Protein AF-A0A920ASP5-F1 (afdb_monomer)

Solvent-accessible surface area (backbone atoms only — not comparable to full-atom values): 7642 Å² total; per-residue (Å²): 132,82,64,63,62,75,78,42,75,87,59,92,78,83,78,90,83,74,89,83,76,85,90,72,90,64,54,64,68,87,81,25,40,80,54,35,39,39,34,72,54,57,32,41,78,92,44,46,60,64,58,54,54,60,70,48,53,93,52,86,50,33,39,40,37,41,38,55,52,85,43,52,66,60,51,51,52,53,24,62,79,59,75,45,56,71,46,77,41,63,89,71,51,70,72,59,50,53,56,55,55,36,46,41,69,47,71,57,75,71,73,72,96,81,69,78,86,77,82,122

Foldseek 3Di:
DPPVCVVCVPDPDDDDDDDDDDDDDAPDLVQADPQEEEEEDAPDVLQVVVVVLVVCQPHSHAYEYEYYYDCVVVNVVSCVVRVHRYHYHYPDDPVRVVVVVRRHNYYDGDDDPPPPPPDD

Secondary structure (DSSP, 8-state):
---HHHH-TT-S-----PPP--------GGGSEEEEEEEES-SSGGG-HHHHHHHHTTSS-EEEEE---TTHHHHHHHHHHTT--EEEE-S--HHHHHHHHHTEEEEE--S-SSSGGG--

Nearest PDB structures (foldseek):
  2iuy-assembly2_B  TM=7.377E-01  e=9.239E-03  Streptomyces viridochromogenes
  2iv3-assembly2_D  TM=7.355E-01  e=2.648E-02  Streptomyces viridochromogenes
  2iv3-assembly1_A  TM=7.293E-01  e=3.227E-02  Streptomyces viridochromogenes
  5zes-assembly1_A  TM=7.320E-01  e=3.681E-02  Synechococcus elongatus PCC 7942 = FACHB-805
  8eih-assembly1_A  TM=4.002E-01  e=6.231E-02  Homo sapiens

Structure (mmCIF, N/CA/C/O backbone):
data_AF-A0A920ASP5-F1
#
_entry.id   AF-A0A920ASP5-F1
#
loop_
_atom_site.group_PDB
_atom_site.id
_atom_site.type_symbol
_atom_site.label_atom_id
_atom_site.label_alt_id
_atom_site.label_comp_id
_atom_site.label_asym_id
_atom_site.label_entity_id
_atom_site.label_seq_id
_atom_site.pdbx_PDB_ins_code
_atom_site.Cartn_x
_atom_site.Cartn_y
_atom_site.Cartn_z
_atom_site.occupancy
_atom_site.B_iso_or_equiv
_atom_site.auth_seq_id
_atom_site.auth_comp_id
_atom_site.auth_asym_id
_atom_site.auth_atom_id
_atom_site.pdbx_PDB_model_num
ATOM 1 N N . MET A 1 1 ? 5.001 10.094 -24.286 1.00 42.69 1 MET A N 1
ATOM 2 C CA . MET A 1 1 ? 6.162 9.268 -24.695 1.00 42.69 1 MET A CA 1
ATOM 3 C C . MET A 1 1 ? 7.294 10.164 -25.178 1.00 42.69 1 MET A C 1
ATOM 5 O O . MET A 1 1 ? 7.159 10.808 -26.209 1.00 42.69 1 MET A O 1
ATOM 9 N N . THR A 1 2 ? 8.391 10.252 -24.425 1.00 50.44 2 THR A N 1
ATOM 10 C CA . THR A 1 2 ? 9.597 10.998 -24.821 1.00 50.44 2 THR A CA 1
ATOM 11 C C . THR A 1 2 ? 10.230 10.322 -26.035 1.00 50.44 2 THR A C 1
ATOM 13 O O . THR A 1 2 ? 10.436 9.112 -26.025 1.00 50.44 2 THR A O 1
ATOM 16 N N . ASN A 1 3 ? 10.520 11.075 -27.096 1.00 66.94 3 ASN A N 1
ATOM 17 C CA . ASN A 1 3 ? 11.048 10.521 -28.341 1.00 66.94 3 ASN A CA 1
ATOM 18 C C . ASN A 1 3 ? 12.510 10.069 -28.134 1.00 66.94 3 ASN A C 1
ATOM 20 O O . ASN A 1 3 ? 13.438 10.862 -28.278 1.00 66.94 3 ASN A O 1
ATOM 24 N N . ILE A 1 4 ? 12.713 8.807 -27.734 1.00 69.69 4 ILE A N 1
ATOM 25 C CA . ILE A 1 4 ? 14.017 8.213 -27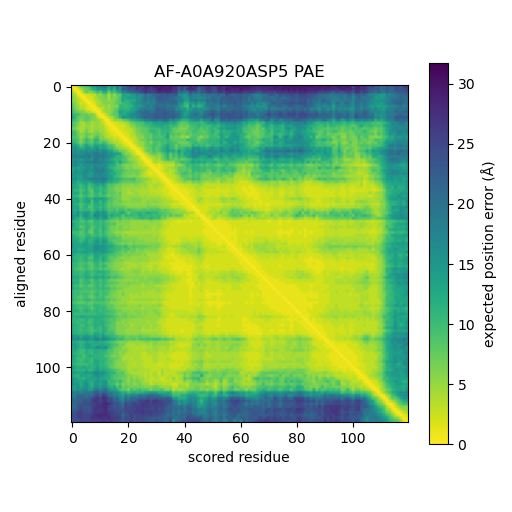.365 1.00 69.69 4 ILE A CA 1
ATOM 26 C C . ILE A 1 4 ? 15.061 8.419 -28.475 1.00 69.69 4 ILE A C 1
ATOM 28 O O . ILE A 1 4 ? 16.224 8.697 -28.188 1.00 69.69 4 ILE A O 1
ATOM 32 N N . LYS A 1 5 ? 14.632 8.406 -29.745 1.00 66.62 5 LYS A N 1
ATOM 33 C CA . LYS A 1 5 ? 15.485 8.685 -30.911 1.00 66.62 5 LYS A CA 1
ATOM 34 C C . LYS A 1 5 ? 16.120 10.084 -30.880 1.00 66.62 5 LYS A C 1
ATOM 36 O O . LYS A 1 5 ? 17.256 10.238 -31.306 1.00 66.62 5 LYS A O 1
ATOM 41 N N . LYS A 1 6 ? 15.429 11.090 -30.325 1.00 70.94 6 LYS A N 1
ATOM 42 C CA . LYS A 1 6 ? 15.947 12.465 -30.177 1.00 70.94 6 LYS A CA 1
ATOM 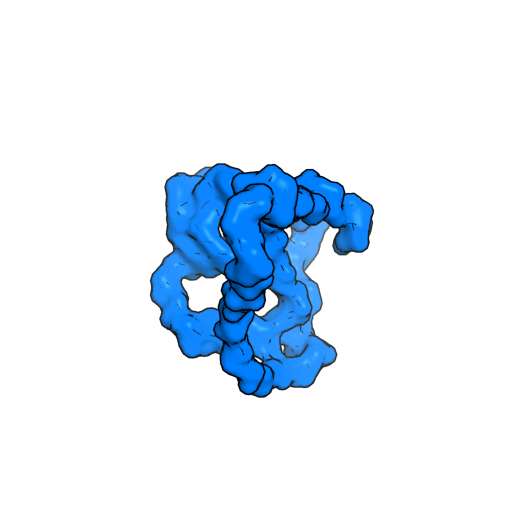43 C C . LYS A 1 6 ? 17.056 12.554 -29.123 1.00 70.94 6 LYS A C 1
ATOM 45 O O . LYS A 1 6 ? 17.943 13.388 -29.247 1.00 70.94 6 LYS A O 1
ATOM 50 N N . LYS A 1 7 ? 17.009 11.700 -28.092 1.00 75.12 7 LYS A N 1
ATOM 51 C CA . LYS A 1 7 ? 17.996 11.673 -26.998 1.00 75.12 7 LYS A CA 1
ATOM 52 C C . LYS A 1 7 ? 19.255 10.874 -27.357 1.00 75.12 7 LYS A C 1
ATOM 54 O O . LYS A 1 7 ? 20.316 11.141 -26.808 1.00 75.12 7 LYS A O 1
ATOM 59 N N . PHE A 1 8 ? 19.149 9.948 -28.311 1.00 79.19 8 PHE A N 1
ATOM 60 C CA . PHE A 1 8 ? 20.254 9.107 -28.780 1.00 79.19 8 PHE A CA 1
ATOM 61 C C . PHE A 1 8 ? 20.434 9.196 -30.308 1.00 79.19 8 PHE A C 1
ATOM 63 O O . PHE A 1 8 ? 20.288 8.194 -31.010 1.00 79.19 8 PHE A O 1
ATOM 70 N N . PRO A 1 9 ? 20.763 10.384 -30.851 1.00 72.19 9 PRO A N 1
ATOM 71 C CA . PRO A 1 9 ? 20.767 10.634 -32.297 1.00 72.19 9 PRO A CA 1
ATOM 72 C C . PRO A 1 9 ? 21.859 9.871 -33.067 1.00 72.19 9 PRO A C 1
ATOM 74 O O . PRO A 1 9 ? 21.758 9.713 -34.279 1.00 72.19 9 PRO A O 1
ATOM 77 N N . ARG A 1 10 ? 22.907 9.390 -32.382 1.00 78.88 10 ARG A N 1
ATOM 78 C CA . ARG A 1 10 ? 24.031 8.649 -32.989 1.00 78.88 10 ARG A CA 1
ATOM 79 C C . ARG A 1 10 ? 23.851 7.127 -32.965 1.00 78.88 10 ARG A C 1
ATOM 81 O O . ARG A 1 10 ? 24.663 6.408 -33.543 1.00 78.88 10 ARG A O 1
ATOM 88 N N . THR A 1 11 ? 22.800 6.623 -32.322 1.00 78.75 11 THR A N 1
ATOM 89 C CA . THR A 1 11 ? 22.595 5.184 -32.137 1.00 78.75 11 THR A CA 1
ATOM 90 C C . THR A 1 11 ? 21.677 4.646 -33.231 1.00 78.75 11 THR A C 1
ATOM 92 O O . THR A 1 11 ? 20.473 4.885 -33.220 1.00 78.75 11 THR A O 1
ATOM 95 N N . LYS A 1 12 ? 22.239 3.900 -34.191 1.00 73.31 12 LYS A N 1
ATOM 96 C CA . LYS A 1 12 ? 21.499 3.395 -35.366 1.00 73.31 12 LYS A CA 1
ATOM 97 C C . LYS A 1 12 ? 20.517 2.255 -35.052 1.00 73.31 12 LYS A C 1
ATOM 99 O O . LYS A 1 12 ? 19.614 2.005 -35.844 1.00 73.31 12 LYS A O 1
ATOM 104 N N . LYS A 1 13 ? 20.669 1.567 -33.914 1.00 79.56 13 LYS A N 1
ATOM 105 C CA . LYS A 1 13 ? 19.838 0.414 -33.530 1.00 79.56 13 LYS A CA 1
ATOM 106 C C . LYS A 1 13 ? 19.492 0.483 -32.043 1.00 79.56 13 LYS A C 1
ATOM 108 O O . LYS A 1 13 ? 20.300 0.121 -31.197 1.00 79.56 13 LYS A O 1
ATOM 113 N N . ILE A 1 14 ? 18.299 0.985 -31.733 1.00 81.25 14 ILE A N 1
ATOM 114 C CA . ILE A 1 14 ? 17.738 0.989 -30.376 1.00 81.25 14 ILE A CA 1
ATOM 115 C C . ILE A 1 14 ? 16.688 -0.116 -30.323 1.00 81.25 14 ILE A C 1
ATOM 117 O O . ILE A 1 14 ? 15.749 -0.103 -31.118 1.00 81.25 14 ILE A O 1
ATOM 121 N N . ILE A 1 15 ? 16.852 -1.058 -29.397 1.00 82.38 15 ILE A N 1
ATOM 122 C CA . ILE A 1 15 ? 15.890 -2.133 -29.143 1.00 82.38 15 ILE A CA 1
ATOM 123 C C . ILE A 1 15 ? 15.337 -1.922 -27.737 1.00 82.38 15 ILE A C 1
ATOM 125 O O . ILE A 1 15 ? 16.097 -1.696 -26.797 1.00 82.38 15 ILE A O 1
ATOM 129 N N . ILE A 1 16 ? 14.014 -1.967 -27.598 1.00 79.62 16 ILE A N 1
ATOM 130 C CA . ILE A 1 16 ? 13.353 -1.911 -26.295 1.00 79.62 16 ILE A CA 1
ATOM 131 C C . ILE A 1 16 ? 13.243 -3.347 -25.790 1.00 79.62 16 ILE A C 1
ATOM 133 O O . ILE A 1 16 ? 12.491 -4.138 -26.352 1.00 79.62 16 ILE A O 1
ATOM 137 N N . HIS A 1 17 ? 13.990 -3.675 -24.740 1.00 82.88 17 HIS A N 1
ATOM 138 C CA . HIS A 1 17 ? 13.875 -4.957 -24.056 1.00 82.88 17 HIS A CA 1
ATOM 139 C C . HIS A 1 17 ? 13.001 -4.784 -22.811 1.00 82.88 17 HIS A C 1
ATOM 141 O O . HIS A 1 17 ? 13.421 -4.165 -21.834 1.00 82.88 17 HIS A O 1
ATOM 147 N N . GLN A 1 18 ? 11.760 -5.267 -22.877 1.00 84.44 18 GLN A N 1
ATOM 148 C CA . GLN A 1 18 ? 10.820 -5.194 -21.759 1.00 84.44 18 GLN A CA 1
ATOM 149 C C . GLN A 1 18 ? 11.079 -6.321 -20.756 1.00 84.44 18 GLN A C 1
ATOM 151 O O . GLN A 1 18 ? 11.634 -7.363 -21.102 1.00 84.44 18 GLN A O 1
ATOM 156 N N . ASN A 1 19 ? 10.656 -6.115 -19.511 1.00 77.81 19 ASN A N 1
ATOM 157 C CA . ASN A 1 19 ? 10.622 -7.197 -18.534 1.00 77.81 19 ASN A CA 1
ATOM 158 C C . ASN A 1 19 ? 9.495 -8.171 -18.901 1.00 77.81 19 ASN A C 1
ATOM 160 O O . ASN A 1 19 ? 8.387 -7.738 -19.218 1.00 77.81 19 ASN A O 1
ATOM 164 N N . TYR A 1 20 ? 9.774 -9.470 -18.817 1.00 82.81 20 TYR A N 1
ATOM 165 C CA . TYR A 1 20 ? 8.785 -10.528 -19.010 1.00 82.81 20 TYR A CA 1
ATOM 166 C C . TYR A 1 20 ? 8.374 -11.117 -17.660 1.00 82.81 20 TYR A C 1
ATOM 168 O O . TYR A 1 20 ? 9.133 -11.085 -16.693 1.00 82.81 20 TYR A O 1
ATOM 176 N N . VAL A 1 21 ? 7.156 -11.643 -17.603 1.00 77.44 21 VAL A N 1
ATOM 177 C CA . VAL A 1 21 ? 6.559 -12.274 -16.421 1.00 77.44 21 VAL A CA 1
ATOM 178 C C . VAL A 1 21 ? 6.020 -13.634 -16.848 1.00 77.44 21 VAL A C 1
ATOM 180 O O . VAL A 1 21 ? 5.470 -13.771 -17.944 1.00 77.44 21 VAL A O 1
ATOM 183 N N . THR A 1 22 ? 6.188 -14.643 -15.997 1.00 79.00 22 THR A N 1
ATOM 184 C CA . THR A 1 22 ? 5.594 -15.964 -16.204 1.00 79.00 22 THR A CA 1
ATOM 185 C C . THR A 1 22 ? 4.078 -15.887 -16.044 1.00 79.00 22 THR A C 1
ATOM 187 O O . THR A 1 22 ? 3.549 -15.202 -15.168 1.00 79.00 22 THR A O 1
ATOM 190 N N . LYS A 1 23 ? 3.348 -16.575 -16.924 1.00 72.88 23 LYS A N 1
ATOM 191 C CA . LYS A 1 23 ? 1.887 -16.601 -16.869 1.00 72.88 23 LYS A CA 1
ATOM 192 C C . LYS A 1 23 ? 1.442 -17.622 -15.824 1.00 72.88 23 LYS A C 1
ATOM 194 O O . LYS A 1 23 ? 1.477 -18.820 -16.074 1.00 72.88 23 LYS A O 1
ATOM 199 N N . GLU A 1 24 ? 1.027 -17.131 -14.667 1.00 73.31 24 GLU A N 1
ATOM 200 C CA . GLU A 1 24 ? 0.444 -17.936 -13.591 1.00 73.31 24 GLU A CA 1
ATOM 201 C C . GLU A 1 24 ? -1.058 -18.163 -13.819 1.00 73.31 24 GLU A C 1
ATOM 203 O O . GLU A 1 24 ? -1.758 -17.314 -14.385 1.00 73.31 24 GLU A O 1
ATOM 208 N N . THR A 1 25 ? -1.579 -19.297 -13.347 1.00 74.75 25 THR A N 1
ATOM 209 C CA . THR A 1 25 ? -3.026 -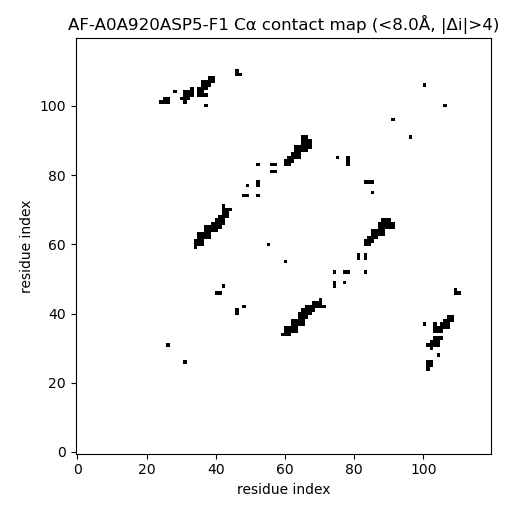19.520 -13.271 1.00 74.75 25 THR A CA 1
ATOM 210 C C . THR A 1 25 ? -3.623 -18.609 -12.204 1.00 74.75 25 THR A C 1
ATOM 212 O O . THR A 1 25 ? -3.075 -18.436 -11.117 1.00 74.75 25 THR A O 1
ATOM 215 N N . SER A 1 26 ? -4.757 -17.991 -12.522 1.00 74.12 26 SER A N 1
ATOM 216 C CA . SER A 1 26 ? -5.457 -17.096 -11.604 1.00 74.12 26 SER A CA 1
ATOM 217 C C . SER A 1 26 ? -6.827 -17.669 -11.271 1.00 74.12 26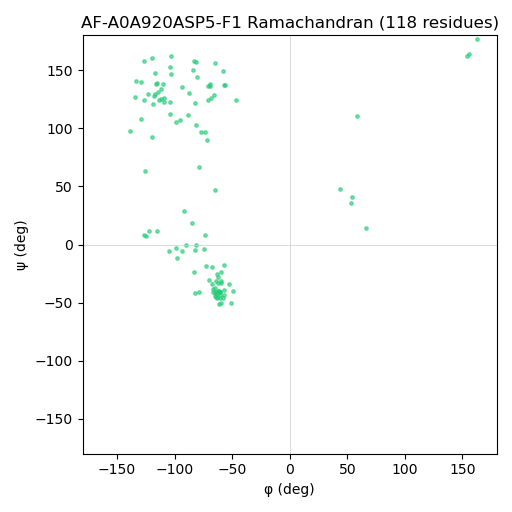 SER A C 1
ATOM 219 O O . SER A 1 26 ? -7.423 -18.347 -12.109 1.00 74.12 26 SER A O 1
ATOM 221 N N . ASN A 1 27 ? -7.321 -17.419 -10.056 1.00 80.81 27 ASN A N 1
ATOM 222 C CA . ASN A 1 27 ? -8.633 -17.922 -9.659 1.00 80.81 27 ASN A CA 1
ATOM 223 C C . ASN A 1 27 ? -9.731 -17.276 -10.507 1.00 80.81 27 ASN A C 1
ATOM 225 O O . ASN A 1 27 ? -9.560 -16.172 -11.034 1.00 80.81 27 ASN A O 1
ATOM 229 N N . ILE A 1 28 ? -10.868 -17.963 -10.603 1.00 83.50 28 ILE A N 1
ATOM 230 C CA . ILE A 1 28 ? -12.091 -17.475 -11.254 1.00 83.50 28 ILE A CA 1
ATOM 231 C C . ILE A 1 28 ? -12.376 -16.048 -10.767 1.00 83.50 28 ILE A C 1
ATOM 233 O O . ILE A 1 28 ? -12.414 -15.813 -9.558 1.00 83.50 28 ILE A O 1
ATOM 237 N N . PHE A 1 29 ? -12.502 -15.095 -11.695 1.00 79.56 29 PHE A N 1
ATOM 238 C CA . PHE A 1 29 ? -12.540 -13.663 -11.386 1.00 79.56 29 PHE A CA 1
ATOM 239 C C . PHE A 1 29 ? -13.669 -13.333 -10.409 1.00 79.56 29 PHE A C 1
ATOM 241 O O . PHE A 1 29 ? -13.444 -12.648 -9.419 1.00 79.56 29 PHE A O 1
ATOM 248 N N . GLU A 1 30 ? -14.849 -13.902 -10.627 1.00 82.25 30 GLU A N 1
ATOM 249 C CA . GLU A 1 30 ? -16.063 -13.710 -9.838 1.00 82.25 30 GLU A CA 1
ATOM 250 C C . GLU A 1 30 ? -15.880 -14.116 -8.371 1.00 82.25 30 GLU A C 1
ATOM 252 O O . GLU A 1 30 ? -16.468 -13.490 -7.495 1.00 82.25 30 GLU A O 1
ATOM 257 N N . LYS A 1 31 ? -15.018 -15.107 -8.096 1.00 82.38 31 LYS A N 1
ATOM 258 C CA . LYS A 1 31 ? -14.743 -15.624 -6.745 1.00 82.38 31 LYS A CA 1
ATOM 259 C C . LYS A 1 31 ? -13.737 -14.787 -5.951 1.00 82.38 31 LYS A C 1
ATOM 261 O O . LYS A 1 31 ? -13.463 -15.103 -4.797 1.00 82.38 31 LYS A O 1
ATOM 266 N N . ARG A 1 32 ? -13.139 -13.764 -6.562 1.00 84.81 32 ARG A N 1
ATOM 267 C CA . ARG A 1 32 ? -12.138 -12.906 -5.915 1.00 84.81 32 ARG A CA 1
ATOM 268 C C . ARG A 1 32 ? -12.798 -11.811 -5.077 1.00 84.81 32 ARG A C 1
ATOM 270 O O . ARG A 1 32 ? -13.933 -11.416 -5.332 1.00 84.81 32 ARG A O 1
ATOM 277 N N . HIS A 1 33 ? -12.064 -11.274 -4.112 1.00 81.69 33 HIS A N 1
ATOM 278 C CA . HIS A 1 33 ? -12.565 -10.214 -3.240 1.00 81.69 33 HIS A CA 1
ATOM 279 C C . HIS A 1 33 ? -12.772 -8.892 -4.003 1.00 81.69 33 HIS A C 1
ATOM 281 O O . HIS A 1 33 ? -11.842 -8.394 -4.639 1.00 81.69 33 HIS A O 1
ATOM 287 N N . GLU A 1 34 ? -13.984 -8.328 -3.921 1.00 82.19 34 GLU A N 1
ATOM 288 C CA . GLU A 1 34 ? -14.357 -7.024 -4.506 1.00 82.19 34 GLU A CA 1
ATOM 289 C C . GLU A 1 34 ? -13.947 -5.846 -3.624 1.00 82.19 34 GLU A C 1
ATOM 291 O O . GLU A 1 34 ? -13.382 -4.875 -4.115 1.00 82.19 34 GLU A O 1
ATOM 296 N N . ASN A 1 35 ? -14.145 -5.970 -2.311 1.00 88.19 35 ASN A N 1
ATOM 297 C CA . ASN A 1 35 ? -13.884 -4.903 -1.339 1.00 88.19 35 ASN A CA 1
ATOM 298 C C . ASN A 1 35 ? -12.464 -4.966 -0.766 1.00 88.19 35 ASN A C 1
ATOM 300 O O . ASN A 1 35 ? -12.230 -4.597 0.382 1.00 88.19 35 ASN A O 1
ATOM 304 N N . LYS A 1 36 ? -11.514 -5.496 -1.541 1.00 89.75 36 LYS A N 1
ATOM 305 C CA . LYS A 1 36 ? -10.128 -5.657 -1.114 1.00 89.75 36 LYS A CA 1
ATOM 306 C C . LYS A 1 36 ? -9.180 -5.191 -2.205 1.00 89.75 36 LYS A C 1
ATOM 308 O O . LYS A 1 36 ? -9.260 -5.647 -3.344 1.00 89.75 36 LYS A O 1
ATOM 313 N N . LEU A 1 37 ? -8.269 -4.306 -1.830 1.00 90.56 37 LEU A N 1
ATOM 314 C CA . LEU A 1 37 ? -7.231 -3.755 -2.682 1.00 90.56 37 LEU A CA 1
ATOM 315 C C . LEU A 1 37 ? -5.872 -4.294 -2.246 1.00 90.56 37 LEU A C 1
ATOM 317 O O . LEU A 1 37 ? -5.576 -4.333 -1.054 1.00 90.56 37 LEU A O 1
ATOM 321 N N . ILE A 1 38 ? -5.024 -4.657 -3.207 1.00 90.19 38 ILE A N 1
ATOM 322 C CA . ILE A 1 38 ? -3.605 -4.920 -2.943 1.00 90.19 38 ILE A CA 1
ATOM 323 C C . ILE A 1 38 ? -2.722 -3.910 -3.658 1.00 90.19 38 ILE A C 1
ATOM 325 O O . ILE A 1 38 ? -2.952 -3.574 -4.822 1.00 90.19 38 ILE A O 1
ATOM 329 N N . SER A 1 39 ? -1.681 -3.445 -2.981 1.00 90.62 39 SER A N 1
ATOM 330 C CA . SER A 1 39 ? -0.633 -2.633 -3.591 1.00 90.62 39 SER A CA 1
ATOM 331 C C . SER A 1 39 ? 0.737 -3.143 -3.174 1.00 90.62 39 SER A C 1
ATOM 333 O O . SER A 1 39 ? 0.942 -3.562 -2.038 1.00 90.62 39 SER A O 1
ATOM 335 N N . VAL A 1 40 ? 1.681 -3.138 -4.111 1.00 90.12 40 VAL A N 1
ATOM 336 C CA . VAL A 1 40 ? 3.024 -3.684 -3.899 1.00 90.12 40 VAL A CA 1
ATOM 337 C C . VAL A 1 40 ? 4.053 -2.629 -4.260 1.00 90.12 40 VAL A C 1
ATOM 339 O O . VAL A 1 40 ? 4.075 -2.109 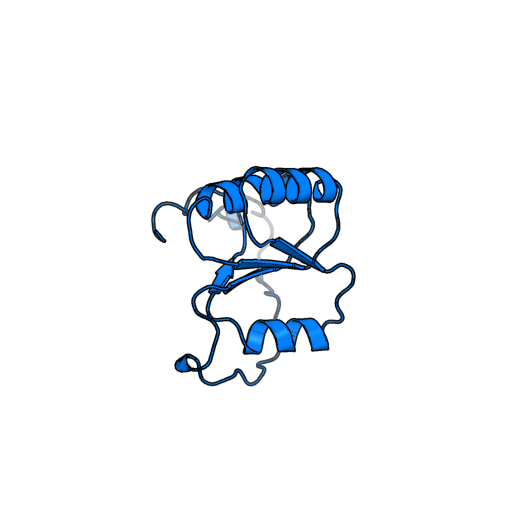-5.380 1.00 90.12 40 VAL A O 1
ATOM 342 N N . GLY A 1 41 ? 4.935 -2.327 -3.314 1.00 87.62 41 GLY A N 1
ATOM 343 C CA . GLY A 1 41 ? 6.003 -1.356 -3.502 1.00 87.62 41 GLY A CA 1
ATOM 344 C C . GLY A 1 41 ? 6.467 -0.725 -2.198 1.00 87.62 41 GLY A C 1
ATOM 345 O O . GLY A 1 41 ? 5.763 -0.748 -1.193 1.00 87.62 41 GLY A O 1
ATOM 346 N N . ARG A 1 42 ? 7.657 -0.120 -2.240 1.00 88.44 42 ARG A N 1
ATOM 347 C CA . ARG A 1 42 ? 8.290 0.527 -1.084 1.00 88.44 42 ARG A CA 1
ATOM 348 C C . ARG A 1 42 ? 7.409 1.616 -0.470 1.00 88.44 42 ARG A C 1
ATOM 350 O O . ARG A 1 42 ? 6.881 2.443 -1.209 1.00 88.44 42 ARG A O 1
ATOM 357 N N . LEU A 1 43 ? 7.333 1.662 0.857 1.00 90.81 43 LEU A N 1
ATOM 358 C CA . LEU A 1 43 ? 6.587 2.670 1.622 1.00 90.81 43 LEU A CA 1
ATOM 359 C C . LEU A 1 43 ? 7.382 3.981 1.705 1.00 90.81 43 LEU A C 1
ATOM 361 O O . LEU A 1 43 ? 7.885 4.357 2.760 1.00 90.81 43 LEU A O 1
ATOM 365 N N . GLU A 1 44 ? 7.559 4.629 0.561 1.00 89.19 44 GLU A N 1
ATOM 366 C CA . GLU A 1 44 ? 8.297 5.884 0.416 1.00 89.19 44 GL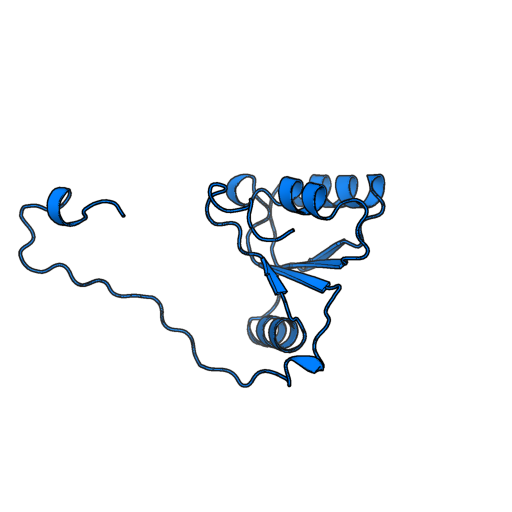U A CA 1
ATOM 367 C C . GLU A 1 44 ? 7.417 6.914 -0.287 1.00 89.19 44 GLU A C 1
ATOM 369 O O . GLU A 1 44 ? 6.538 6.548 -1.070 1.00 89.19 44 GLU A O 1
ATOM 374 N N . GLU A 1 45 ? 7.735 8.193 -0.103 1.00 82.00 45 GLU A N 1
ATOM 375 C CA . GLU A 1 45 ? 6.966 9.327 -0.632 1.00 82.00 45 GLU A CA 1
ATOM 376 C C . GLU A 1 45 ? 6.636 9.200 -2.130 1.00 82.00 45 GLU A C 1
ATOM 378 O O . GLU A 1 45 ? 5.504 9.426 -2.549 1.00 82.00 45 GLU A O 1
ATOM 383 N N . GLN A 1 46 ? 7.583 8.704 -2.935 1.00 77.62 46 GLN A N 1
ATOM 384 C CA . GLN A 1 46 ? 7.408 8.444 -4.373 1.00 77.62 46 GLN A CA 1
ATOM 385 C C . GLN A 1 46 ? 6.251 7.485 -4.730 1.00 77.62 46 GLN A C 1
ATOM 387 O O . GLN A 1 46 ? 5.851 7.407 -5.893 1.00 77.62 46 GLN A O 1
ATOM 392 N N . LYS A 1 47 ? 5.747 6.697 -3.772 1.00 78.00 47 LYS A N 1
ATOM 393 C CA . LYS A 1 47 ? 4.601 5.791 -3.948 1.00 78.00 47 LYS A CA 1
ATOM 394 C C . LYS A 1 47 ? 3.282 6.374 -3.457 1.00 78.00 47 LYS A C 1
ATOM 396 O O . LYS A 1 47 ? 2.247 5.807 -3.795 1.00 78.00 47 LYS A O 1
ATOM 401 N N . ASN A 1 48 ? 3.326 7.491 -2.731 1.00 85.19 48 ASN A N 1
ATOM 402 C CA . ASN A 1 48 ? 2.183 8.285 -2.290 1.00 85.19 48 ASN A CA 1
ATOM 403 C C . ASN A 1 48 ? 1.001 7.451 -1.751 1.00 85.19 48 ASN A C 1
ATOM 405 O O . ASN A 1 48 ? -0.155 7.637 -2.132 1.00 85.19 48 ASN A O 1
ATOM 409 N N . TYR A 1 49 ? 1.296 6.498 -0.862 1.00 90.44 49 TYR A N 1
ATOM 410 C CA . TYR A 1 49 ? 0.276 5.644 -0.245 1.00 90.44 49 TYR A CA 1
ATOM 411 C C . TYR A 1 49 ? -0.723 6.425 0.611 1.00 90.44 49 TYR A C 1
ATOM 413 O O . TYR A 1 49 ? -1.864 5.999 0.752 1.00 90.44 49 TYR A O 1
ATOM 421 N N . LEU A 1 50 ? -0.326 7.585 1.135 1.00 91.44 50 LEU A N 1
ATOM 422 C CA . LEU A 1 50 ? -1.219 8.458 1.885 1.00 91.44 50 LEU A CA 1
ATOM 423 C C . LEU A 1 50 ? -2.404 8.929 1.027 1.00 91.44 50 LEU A C 1
ATOM 425 O O . LEU A 1 50 ? -3.538 8.941 1.495 1.00 91.44 50 LEU A O 1
ATOM 429 N N . GLU A 1 51 ? -2.164 9.269 -0.241 1.00 90.00 51 GLU A N 1
ATOM 430 C CA . GLU A 1 51 ? -3.231 9.667 -1.166 1.00 90.00 51 GLU A CA 1
ATOM 431 C C . GLU A 1 51 ? -4.169 8.508 -1.504 1.00 90.00 51 GLU A C 1
ATOM 433 O O . GLU A 1 51 ? -5.380 8.689 -1.635 1.00 90.00 51 GLU A O 1
ATOM 438 N N . LEU A 1 52 ? -3.627 7.291 -1.572 1.00 89.31 52 LEU A N 1
ATOM 439 C CA . LEU A 1 52 ? -4.443 6.097 -1.736 1.00 89.31 52 LEU A CA 1
ATOM 440 C C . LEU A 1 52 ? -5.379 5.899 -0.535 1.00 89.31 52 LEU A C 1
ATOM 442 O O . LEU A 1 52 ? -6.571 5.683 -0.733 1.00 89.31 52 LEU A O 1
ATOM 446 N N . LEU A 1 53 ? -4.864 6.039 0.692 1.00 92.50 53 LEU A N 1
ATOM 447 C CA . LEU A 1 53 ? -5.675 5.953 1.912 1.00 92.50 53 LEU A CA 1
ATOM 448 C C . LEU A 1 53 ? -6.741 7.056 1.976 1.00 92.50 53 LEU A C 1
ATOM 450 O O . LEU A 1 53 ? -7.881 6.779 2.334 1.00 92.50 53 LEU A O 1
ATOM 454 N N . LYS A 1 54 ? -6.408 8.289 1.574 1.00 91.94 54 LYS A N 1
ATOM 455 C CA . LYS A 1 54 ? -7.379 9.393 1.465 1.00 91.94 54 LYS A CA 1
ATOM 456 C C . LYS A 1 54 ? -8.501 9.087 0.476 1.00 91.94 54 LYS A C 1
ATOM 458 O O . LYS A 1 54 ? -9.651 9.396 0.762 1.00 91.94 54 LYS A O 1
ATOM 463 N N . THR A 1 55 ? -8.171 8.484 -0.666 1.00 89.06 55 THR A N 1
ATOM 464 C CA . THR A 1 55 ? -9.141 8.177 -1.730 1.00 89.06 55 THR A CA 1
ATOM 465 C C . THR A 1 55 ? -10.158 7.127 -1.289 1.00 89.06 55 THR A C 1
ATOM 467 O O . THR A 1 55 ? -11.335 7.235 -1.611 1.00 89.06 55 THR A O 1
ATOM 470 N N . ILE A 1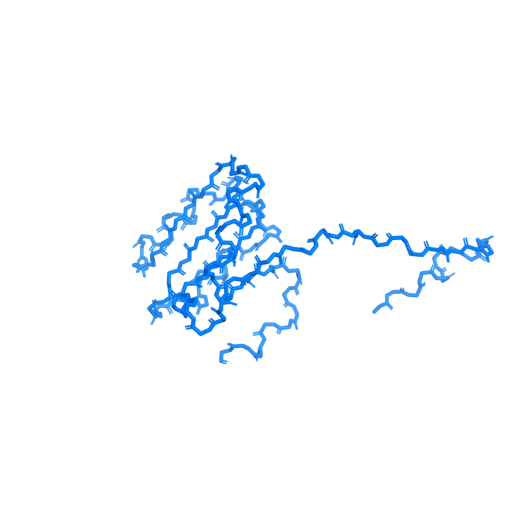 56 ? -9.717 6.119 -0.532 1.00 89.62 56 ILE A N 1
ATOM 471 C CA . ILE A 1 56 ? -10.591 5.043 -0.038 1.00 89.62 56 ILE A CA 1
ATOM 472 C C . ILE A 1 56 ? -11.211 5.362 1.327 1.00 89.62 56 ILE A C 1
ATOM 474 O O . ILE A 1 56 ? -11.960 4.547 1.873 1.00 89.62 56 ILE A O 1
ATOM 478 N N . LYS A 1 57 ? -10.903 6.527 1.902 1.00 90.12 57 LYS A N 1
ATOM 479 C CA . LYS A 1 57 ? -11.485 6.975 3.164 1.00 90.12 57 LYS A CA 1
ATOM 480 C C . LYS A 1 57 ? -13.013 6.990 3.043 1.00 90.12 57 LYS A C 1
ATOM 482 O O . LYS A 1 57 ? -13.554 7.453 2.045 1.00 90.12 57 LYS A O 1
ATOM 487 N N . ASN A 1 58 ? -13.703 6.514 4.080 1.00 90.00 58 ASN A N 1
ATOM 488 C CA . ASN A 1 58 ? -15.165 6.357 4.128 1.00 90.00 58 ASN A CA 1
ATOM 489 C C . ASN A 1 58 ? -15.744 5.301 3.165 1.00 90.00 58 ASN A C 1
ATOM 491 O O . ASN A 1 58 ? -16.954 5.275 2.946 1.00 90.00 58 ASN A O 1
ATOM 495 N N . THR A 1 59 ? -14.913 4.429 2.593 1.00 89.69 59 THR A N 1
ATOM 496 C CA . THR A 1 59 ? -15.378 3.247 1.855 1.00 89.69 59 THR A CA 1
ATOM 497 C C . THR A 1 59 ? -15.217 1.989 2.708 1.00 89.69 59 THR A C 1
ATOM 499 O O . THR A 1 59 ? -14.428 1.965 3.649 1.00 89.69 59 THR A O 1
ATOM 502 N N . ASN A 1 60 ? -15.907 0.908 2.339 1.00 89.88 60 ASN A N 1
ATOM 503 C CA . ASN A 1 60 ? -15.735 -0.405 2.975 1.00 89.88 60 ASN A CA 1
ATOM 504 C C . ASN A 1 60 ? -14.565 -1.207 2.368 1.00 89.88 60 ASN A C 1
ATOM 506 O O . ASN A 1 60 ? -14.527 -2.432 2.486 1.00 89.88 60 ASN A O 1
ATOM 510 N N . ILE A 1 61 ? -13.646 -0.540 1.660 1.00 91.12 61 ILE A N 1
ATOM 511 C CA . ILE A 1 61 ? -12.518 -1.186 0.990 1.00 91.12 61 ILE A CA 1
ATOM 512 C C . ILE A 1 61 ? -11.398 -1.418 2.004 1.00 91.12 61 ILE A C 1
ATOM 514 O O . ILE A 1 61 ? -10.853 -0.480 2.583 1.00 91.12 61 ILE A O 1
ATOM 518 N N . GLN A 1 62 ? -11.010 -2.679 2.163 1.00 92.88 62 GLN A N 1
ATOM 519 C CA . GLN A 1 62 ? -9.788 -3.067 2.858 1.00 92.88 62 GLN A CA 1
ATOM 520 C C . GLN A 1 62 ? -8.584 -2.919 1.928 1.00 92.88 62 GLN A C 1
ATOM 522 O O . GLN A 1 62 ? -8.662 -3.249 0.743 1.00 92.88 62 GLN A O 1
ATOM 527 N N . ILE A 1 63 ? -7.440 -2.513 2.476 1.00 93.06 63 ILE A N 1
ATOM 528 C CA . ILE A 1 63 ? -6.188 -2.426 1.731 1.00 93.06 63 ILE A CA 1
ATOM 529 C C . ILE A 1 63 ? -5.080 -3.268 2.372 1.00 93.06 63 ILE A C 1
ATOM 531 O O . ILE A 1 63 ? -4.772 -3.149 3.555 1.00 93.06 63 ILE A O 1
ATOM 535 N N . ASP A 1 64 ? -4.439 -4.087 1.544 1.00 93.19 64 ASP A N 1
ATOM 536 C CA . ASP A 1 64 ? -3.224 -4.817 1.878 1.00 93.19 64 ASP A CA 1
ATOM 537 C C . ASP A 1 64 ? -2.048 -4.199 1.102 1.00 93.19 64 ASP A C 1
ATOM 539 O O . ASP A 1 64 ? -2.066 -4.119 -0.131 1.00 93.19 64 ASP A O 1
ATOM 543 N N . ILE A 1 65 ? -1.010 -3.753 1.808 1.00 93.62 65 ILE A N 1
ATOM 544 C CA . ILE A 1 65 ? 0.210 -3.212 1.206 1.00 93.62 65 ILE A CA 1
ATOM 545 C C . ILE A 1 65 ? 1.369 -4.170 1.466 1.00 93.62 65 ILE A C 1
ATOM 547 O O . ILE A 1 65 ? 1.674 -4.496 2.610 1.00 93.62 65 ILE A O 1
ATOM 551 N N . VAL A 1 66 ? 2.048 -4.594 0.402 1.00 93.25 66 VAL A N 1
ATOM 552 C CA . VAL A 1 66 ? 3.259 -5.413 0.493 1.00 93.25 66 VAL A CA 1
ATOM 553 C C . VAL A 1 66 ? 4.477 -4.544 0.203 1.00 93.25 66 VAL A C 1
ATOM 555 O O . VAL A 1 66 ? 4.682 -4.077 -0.923 1.00 93.25 66 VAL A O 1
ATOM 558 N N . GLY A 1 67 ? 5.300 -4.330 1.224 1.00 91.38 67 GLY A N 1
ATOM 559 C CA . GLY A 1 67 ? 6.512 -3.531 1.132 1.00 91.38 67 GLY A CA 1
ATOM 560 C C . GLY A 1 67 ? 6.943 -2.946 2.471 1.00 91.38 67 GLY A C 1
ATOM 561 O O . GLY A 1 67 ? 6.177 -2.875 3.426 1.00 91.38 67 GLY A O 1
ATOM 562 N N . SER A 1 68 ? 8.190 -2.494 2.514 1.00 92.88 68 SER A N 1
ATOM 563 C CA . SER A 1 68 ? 8.793 -1.794 3.648 1.00 92.88 68 SER A CA 1
ATOM 564 C C . SER A 1 68 ? 9.236 -0.390 3.229 1.00 92.88 68 SER A C 1
ATOM 566 O O . SER A 1 68 ? 9.373 -0.093 2.035 1.00 92.88 68 SER A O 1
ATOM 568 N N . GLY A 1 69 ? 9.423 0.504 4.199 1.00 93.44 69 GLY A N 1
ATOM 569 C CA . GLY A 1 69 ? 9.896 1.865 3.943 1.00 93.44 69 GLY A CA 1
ATOM 570 C C . GLY A 1 69 ? 9.637 2.826 5.099 1.00 93.44 69 GLY A C 1
ATOM 571 O O . GLY A 1 69 ? 9.038 2.464 6.115 1.00 93.44 69 GLY A O 1
ATOM 572 N N . SER A 1 70 ? 10.107 4.059 4.926 1.00 94.38 70 SER A N 1
ATOM 573 C CA . SER A 1 70 ? 10.096 5.101 5.957 1.00 94.38 70 SER A CA 1
ATOM 574 C C . SER A 1 70 ? 8.688 5.531 6.398 1.00 94.38 70 SER A C 1
ATOM 576 O O . SER A 1 70 ? 8.479 5.826 7.574 1.00 94.38 70 SER A O 1
ATOM 578 N N . GLN A 1 71 ? 7.697 5.492 5.499 1.00 94.56 71 GLN A N 1
ATOM 579 C CA . GLN A 1 71 ? 6.342 6.002 5.754 1.00 94.56 71 GLN A CA 1
ATOM 580 C C . GLN A 1 71 ? 5.433 5.041 6.531 1.00 94.56 71 GLN A C 1
ATOM 582 O O . GLN A 1 71 ? 4.285 5.375 6.814 1.00 94.56 71 GLN A O 1
ATOM 587 N N . LYS A 1 72 ? 5.907 3.848 6.911 1.00 95.25 72 LYS A N 1
ATOM 588 C CA . LYS A 1 72 ? 5.070 2.824 7.564 1.00 95.25 72 LYS A CA 1
ATOM 589 C C . LYS A 1 72 ? 4.282 3.359 8.763 1.00 95.25 72 LYS A C 1
ATOM 591 O O . LYS A 1 72 ? 3.076 3.152 8.845 1.00 95.25 72 LYS A O 1
ATOM 596 N N . LYS A 1 73 ? 4.962 4.046 9.687 1.00 95.25 73 LYS A N 1
ATOM 597 C CA . LYS A 1 73 ? 4.340 4.558 10.920 1.00 95.25 73 LYS A CA 1
ATOM 598 C C . LYS A 1 73 ? 3.266 5.604 10.630 1.00 95.25 73 LYS A C 1
ATOM 600 O O . LYS A 1 73 ? 2.219 5.592 11.264 1.00 95.25 73 LYS A O 1
ATOM 605 N N . GLU A 1 74 ? 3.528 6.484 9.669 1.00 95.31 74 GLU A N 1
ATOM 606 C CA . GLU A 1 74 ? 2.588 7.523 9.243 1.00 95.31 74 GLU A CA 1
ATOM 607 C C . GLU A 1 74 ? 1.324 6.910 8.629 1.00 95.31 74 GLU A C 1
ATOM 609 O O . GLU A 1 74 ? 0.216 7.298 8.988 1.00 95.31 74 GLU A O 1
ATOM 614 N N . LEU A 1 75 ? 1.487 5.909 7.758 1.00 95.19 75 LEU A N 1
ATOM 615 C CA . LEU A 1 75 ? 0.372 5.233 7.094 1.00 95.19 75 LEU A CA 1
ATOM 616 C C . LEU A 1 75 ? -0.513 4.465 8.078 1.00 95.19 75 LEU A C 1
ATOM 618 O O . LEU A 1 75 ? -1.733 4.540 7.969 1.00 95.19 75 LEU A O 1
ATOM 622 N N . ILE A 1 76 ? 0.092 3.764 9.043 1.00 96.38 76 ILE A N 1
ATOM 623 C CA . ILE A 1 76 ? -0.648 3.051 10.096 1.00 96.38 76 ILE A CA 1
ATOM 624 C C . ILE A 1 76 ? -1.460 4.045 10.922 1.00 96.38 76 ILE A C 1
ATOM 626 O O . ILE A 1 76 ? -2.670 3.886 11.038 1.00 96.38 76 ILE A O 1
ATOM 630 N N . LYS A 1 77 ? -0.819 5.115 11.406 1.00 97.00 77 LYS A N 1
ATOM 631 C CA . LYS A 1 77 ? -1.498 6.144 12.196 1.00 97.00 77 LYS A CA 1
ATOM 632 C C . LYS A 1 77 ? -2.661 6.773 11.425 1.00 97.00 77 LYS A C 1
ATOM 634 O O . LYS A 1 77 ? -3.759 6.889 11.952 1.00 97.00 77 LYS A O 1
ATOM 639 N N . TYR A 1 78 ? -2.445 7.137 10.159 1.00 96.31 78 TYR A N 1
ATOM 640 C CA . TYR A 1 78 ? -3.506 7.702 9.328 1.00 96.31 78 TYR A CA 1
ATOM 641 C C . TYR A 1 78 ? -4.674 6.726 9.138 1.00 96.31 78 TYR A C 1
ATOM 643 O O . TYR A 1 78 ? -5.832 7.142 9.163 1.00 96.31 78 TYR A O 1
ATOM 651 N N . ALA A 1 79 ? -4.392 5.437 8.936 1.00 95.88 79 ALA A N 1
ATOM 652 C CA . ALA A 1 79 ? -5.431 4.427 8.790 1.00 95.88 79 ALA A CA 1
ATOM 653 C C . ALA A 1 79 ? -6.245 4.256 10.080 1.00 95.88 79 ALA A C 1
ATOM 655 O O . ALA A 1 79 ? -7.473 4.253 10.011 1.00 95.88 79 ALA A O 1
ATOM 656 N N . GLU A 1 80 ? -5.585 4.202 11.239 1.00 96.00 80 GLU A N 1
ATOM 657 C CA . GLU A 1 80 ? -6.230 4.138 12.557 1.00 96.00 80 GLU A CA 1
ATOM 658 C C . GLU A 1 80 ? -7.125 5.363 12.801 1.00 96.00 80 GLU A C 1
ATOM 660 O O . GLU A 1 80 ? -8.319 5.210 13.069 1.00 96.00 80 GLU A O 1
ATOM 665 N N . ASP A 1 81 ? -6.590 6.570 12.586 1.00 96.50 81 ASP A N 1
ATOM 666 C CA . ASP A 1 81 ? -7.301 7.845 12.764 1.00 96.50 81 ASP A CA 1
ATOM 667 C C . ASP A 1 81 ? -8.552 7.963 11.867 1.00 96.50 81 ASP A C 1
ATOM 669 O O . ASP A 1 81 ? -9.471 8.727 12.162 1.00 96.50 81 ASP A O 1
ATOM 673 N N . ASN A 1 82 ? -8.600 7.223 10.753 1.00 95.19 82 ASN A N 1
ATOM 674 C CA . ASN A 1 82 ? -9.691 7.265 9.776 1.00 95.19 82 ASN A CA 1
ATOM 675 C C . ASN A 1 82 ? -10.475 5.946 9.678 1.00 95.19 82 ASN A C 1
ATOM 677 O O . ASN A 1 82 ? -11.274 5.796 8.754 1.00 95.19 82 ASN A O 1
ATOM 681 N N . SER A 1 83 ? -10.267 5.008 10.612 1.00 94.44 83 SER A N 1
ATOM 682 C CA . SER A 1 83 ? -10.936 3.695 10.638 1.00 94.44 83 SER A CA 1
ATOM 683 C C . SER A 1 83 ? -10.814 2.903 9.324 1.00 94.44 83 SER A C 1
ATOM 685 O O . SER A 1 83 ? -11.738 2.202 8.914 1.00 94.44 83 SER A O 1
ATOM 687 N N . ILE A 1 84 ? -9.670 3.016 8.646 1.00 95.25 84 ILE A N 1
ATOM 688 C CA . ILE A 1 84 ? -9.361 2.268 7.424 1.00 95.25 84 ILE A CA 1
ATOM 689 C C . ILE A 1 84 ? -8.741 0.923 7.813 1.00 95.25 84 ILE A C 1
ATOM 691 O O . ILE A 1 84 ? -7.772 0.872 8.570 1.00 95.25 84 ILE A O 1
ATOM 695 N N . VAL A 1 85 ? -9.247 -0.174 7.244 1.00 95.06 85 VAL A N 1
ATOM 696 C CA . VAL A 1 85 ? -8.659 -1.509 7.433 1.00 95.06 85 VAL A CA 1
ATOM 697 C C . VAL A 1 85 ? -7.410 -1.639 6.557 1.00 95.06 85 VAL A C 1
ATOM 699 O O . VAL A 1 85 ? -7.504 -1.930 5.362 1.00 95.06 85 VAL A O 1
ATOM 702 N N . LEU A 1 86 ? -6.242 -1.403 7.157 1.00 95.25 86 LEU A N 1
ATOM 703 C CA . LEU A 1 86 ? -4.931 -1.465 6.508 1.00 95.25 86 LEU A CA 1
ATOM 704 C C . LEU A 1 86 ? -4.086 -2.614 7.075 1.00 95.25 86 LEU A C 1
ATOM 706 O O . LEU A 1 86 ? -3.789 -2.632 8.266 1.00 95.25 86 LEU A O 1
ATOM 710 N N . ASN A 1 87 ? -3.612 -3.510 6.205 1.00 95.00 87 ASN A N 1
ATOM 711 C CA . ASN A 1 87 ? -2.582 -4.498 6.542 1.00 95.00 87 ASN A CA 1
ATOM 712 C C . ASN A 1 87 ? -1.287 -4.190 5.794 1.00 95.00 87 ASN A C 1
ATOM 714 O O . ASN A 1 87 ? -1.310 -3.952 4.587 1.00 95.00 87 ASN A O 1
ATOM 718 N N . ILE A 1 88 ? -0.152 -4.231 6.492 1.00 95.06 88 ILE A N 1
ATOM 719 C CA . ILE A 1 88 ? 1.170 -4.046 5.885 1.00 95.06 88 ILE A CA 1
ATOM 720 C C . ILE A 1 88 ? 1.997 -5.311 6.086 1.00 95.06 88 ILE A C 1
ATOM 722 O O . ILE A 1 88 ? 2.284 -5.693 7.220 1.00 95.06 88 ILE A O 1
ATOM 726 N N . PHE A 1 89 ? 2.427 -5.914 4.981 1.00 94.44 89 PHE A N 1
ATOM 727 C CA . PHE A 1 89 ? 3.290 -7.089 4.970 1.00 94.44 89 PHE A CA 1
ATOM 728 C C . PHE A 1 89 ? 4.691 -6.712 4.488 1.00 94.44 89 PHE A C 1
ATOM 730 O O . PHE A 1 89 ? 4.866 -6.148 3.406 1.00 94.44 89 PHE A O 1
ATOM 737 N N . GLU A 1 90 ? 5.705 -7.052 5.278 1.00 92.31 90 GLU A N 1
ATOM 738 C CA . GLU A 1 90 ? 7.112 -6.877 4.913 1.00 92.31 90 GLU A CA 1
ATOM 739 C C . GLU A 1 90 ? 7.717 -8.221 4.504 1.00 92.31 90 GLU A C 1
ATOM 741 O O . GLU A 1 90 ? 7.356 -9.254 5.057 1.00 92.31 90 GLU A O 1
ATOM 746 N N . ASN A 1 91 ? 8.656 -8.204 3.552 1.00 86.44 91 ASN A N 1
ATOM 747 C CA . ASN A 1 91 ? 9.429 -9.382 3.132 1.00 86.44 91 ASN A CA 1
ATOM 748 C C . ASN A 1 91 ? 8.585 -10.601 2.711 1.00 86.44 91 ASN A C 1
ATOM 750 O O . ASN A 1 91 ? 8.936 -11.735 3.023 1.00 86.44 91 ASN A O 1
ATOM 754 N N . VAL A 1 92 ? 7.496 -10.376 1.972 1.00 90.81 92 VAL A N 1
ATOM 755 C CA . VAL A 1 92 ? 6.658 -11.462 1.440 1.00 90.81 92 VAL A CA 1
ATOM 756 C C . VAL A 1 92 ? 7.402 -12.204 0.318 1.00 90.81 92 VAL A C 1
ATOM 758 O O . VAL A 1 92 ? 7.800 -11.560 -0.663 1.00 90.81 92 VAL A O 1
ATOM 761 N N . PRO A 1 93 ? 7.584 -13.535 0.415 1.00 90.44 93 PRO A N 1
ATOM 762 C CA . PRO A 1 93 ? 8.137 -14.346 -0.663 1.00 90.44 93 PRO A CA 1
ATOM 763 C C . PRO A 1 93 ? 7.318 -14.226 -1.949 1.00 90.44 93 PRO A C 1
ATOM 765 O O . PRO A 1 93 ? 6.098 -14.067 -1.922 1.00 90.44 93 PRO A O 1
ATOM 768 N N . ASN A 1 94 ? 7.974 -14.352 -3.104 1.00 86.06 94 ASN A N 1
ATOM 769 C CA . ASN A 1 94 ? 7.300 -14.197 -4.395 1.00 86.06 94 ASN A CA 1
ATOM 770 C C . ASN A 1 94 ? 6.117 -15.169 -4.572 1.00 86.06 94 ASN A C 1
ATOM 772 O O . ASN A 1 94 ? 5.076 -14.778 -5.088 1.00 86.06 94 ASN A O 1
ATOM 776 N N . GLU A 1 95 ? 6.247 -16.412 -4.111 1.00 87.25 95 GLU A N 1
ATOM 777 C CA . GLU A 1 95 ? 5.178 -17.416 -4.195 1.00 87.25 95 GLU A CA 1
ATOM 778 C C . GLU A 1 95 ? 3.936 -17.013 -3.386 1.00 87.25 95 GLU A C 1
ATOM 780 O O . GLU A 1 95 ? 2.807 -17.099 -3.872 1.00 87.25 95 GLU A O 1
ATOM 785 N N . GLU A 1 96 ? 4.137 -16.491 -2.175 1.00 88.44 96 GLU A N 1
ATOM 786 C CA . GLU A 1 96 ? 3.054 -15.982 -1.332 1.00 88.44 96 GLU A CA 1
ATOM 787 C C . GLU A 1 96 ? 2.406 -14.739 -1.944 1.00 88.44 96 GLU A C 1
ATOM 789 O O . GLU A 1 96 ? 1.179 -14.621 -1.979 1.00 88.44 96 GLU A O 1
ATOM 794 N N . LEU A 1 97 ? 3.217 -13.840 -2.505 1.00 87.38 97 LEU A N 1
ATOM 795 C CA . LEU A 1 97 ? 2.729 -12.651 -3.191 1.00 87.38 97 LEU A CA 1
ATOM 796 C C . LEU A 1 97 ? 1.834 -13.010 -4.383 1.00 87.38 97 LEU A C 1
ATOM 798 O O . LEU A 1 97 ? 0.770 -12.416 -4.572 1.00 87.38 97 LEU A O 1
ATOM 802 N N . LEU A 1 98 ? 2.235 -14.008 -5.171 1.00 86.62 98 LEU A N 1
ATOM 803 C CA . LEU A 1 98 ? 1.431 -14.524 -6.276 1.00 86.62 98 LEU A CA 1
ATOM 804 C C . LEU A 1 98 ? 0.102 -15.101 -5.776 1.00 86.62 98 LEU A C 1
ATOM 806 O O . LEU A 1 98 ? -0.938 -14.851 -6.387 1.00 86.62 98 LEU A O 1
ATOM 810 N N . ASN A 1 99 ? 0.099 -15.805 -4.643 1.00 86.19 99 ASN A N 1
ATOM 811 C CA . ASN A 1 99 ? -1.130 -16.319 -4.036 1.00 86.19 99 ASN A CA 1
ATOM 812 C C . ASN A 1 99 ? -2.071 -15.204 -3.555 1.00 86.19 99 ASN A C 1
ATOM 814 O O . ASN A 1 99 ? -3.286 -15.314 -3.741 1.00 86.19 99 ASN A O 1
ATOM 818 N N . LEU A 1 100 ? -1.541 -14.104 -3.013 1.00 84.81 100 LEU A N 1
ATOM 819 C CA . LEU A 1 100 ? -2.346 -12.926 -2.675 1.00 84.81 100 LEU A CA 1
ATOM 820 C C . LEU A 1 100 ? -3.016 -12.338 -3.925 1.00 84.81 100 LEU A C 1
ATOM 822 O O . LEU A 1 100 ? -4.224 -12.094 -3.929 1.00 84.81 100 LEU A O 1
ATOM 826 N N . TYR A 1 101 ? -2.266 -12.192 -5.020 1.00 83.56 101 TYR A N 1
ATOM 827 C CA . TYR A 1 101 ? -2.802 -11.686 -6.286 1.00 83.56 101 TYR A CA 1
ATOM 828 C C . TYR A 1 101 ? -3.897 -12.571 -6.892 1.00 83.56 101 TYR A C 1
ATOM 830 O O . TYR A 1 101 ? -4.831 -12.050 -7.506 1.00 83.56 101 TYR A O 1
ATOM 838 N N . LYS A 1 102 ? -3.830 -13.897 -6.714 1.00 85.00 102 LYS A N 1
ATOM 839 C CA . LYS A 1 102 ? -4.837 -14.830 -7.255 1.00 85.00 102 LYS A CA 1
ATOM 840 C C . LYS A 1 102 ? -6.235 -14.590 -6.680 1.00 85.00 102 LYS A C 1
ATOM 842 O O . LYS A 1 102 ? -7.213 -14.859 -7.372 1.00 85.00 102 LYS A O 1
ATOM 847 N N . ASN A 1 103 ? -6.339 -14.062 -5.460 1.00 83.25 103 ASN A N 1
ATOM 848 C CA . ASN A 1 103 ? -7.604 -13.914 -4.732 1.00 83.25 103 ASN A CA 1
ATOM 849 C C . ASN A 1 103 ? -8.218 -12.510 -4.801 1.00 83.25 103 ASN A C 1
ATOM 851 O O . ASN A 1 103 ? -9.308 -12.290 -4.273 1.00 83.25 103 ASN A O 1
ATOM 855 N N . ILE A 1 104 ? -7.548 -11.556 -5.447 1.00 80.62 104 ILE A N 1
ATOM 856 C CA . ILE A 1 104 ? -7.926 -10.140 -5.416 1.00 80.62 104 ILE A CA 1
ATOM 857 C C . ILE A 1 104 ? -8.330 -9.666 -6.818 1.00 80.62 104 ILE A C 1
ATOM 859 O O . ILE A 1 104 ? -7.703 -10.033 -7.817 1.00 80.62 104 ILE A O 1
ATOM 863 N N . LYS A 1 105 ? -9.408 -8.871 -6.909 1.00 80.00 105 LYS A N 1
ATOM 864 C CA . LYS A 1 105 ? -9.877 -8.301 -8.186 1.00 80.00 105 LYS A CA 1
ATOM 865 C C . LYS A 1 105 ? -9.061 -7.091 -8.616 1.00 80.00 105 LYS A C 1
ATOM 867 O O . LYS A 1 105 ? -8.729 -6.971 -9.793 1.00 80.00 105 LYS A O 1
ATOM 872 N N . PHE A 1 106 ? -8.716 -6.223 -7.669 1.00 78.06 106 PHE A N 1
ATOM 873 C CA . PHE A 1 106 ? -8.090 -4.938 -7.955 1.00 78.06 106 PHE A CA 1
ATOM 874 C C . PHE A 1 106 ? -6.699 -4.837 -7.332 1.00 78.06 106 PHE A C 1
ATOM 876 O O . PHE A 1 106 ? -6.507 -5.046 -6.135 1.00 78.06 106 PHE A O 1
ATOM 883 N N . SER A 1 107 ? -5.717 -4.476 -8.158 1.00 78.06 107 SER A N 1
ATOM 884 C CA . SER A 1 107 ? -4.376 -4.119 -7.699 1.00 78.06 107 SER A CA 1
ATOM 885 C C . SER A 1 107 ? -4.081 -2.670 -8.045 1.00 78.06 107 SER A C 1
ATOM 887 O O . SER A 1 107 ? -4.206 -2.291 -9.213 1.00 78.06 107 SER A O 1
ATOM 889 N N . PHE A 1 108 ? -3.633 -1.879 -7.076 1.00 78.75 108 PHE A N 1
ATOM 890 C CA . PHE A 1 108 ? -3.222 -0.504 -7.328 1.00 78.75 108 PHE A CA 1
ATOM 891 C C . PHE A 1 108 ? -1.721 -0.435 -7.597 1.00 78.75 108 PHE A C 1
ATOM 893 O O . PHE A 1 108 ? -0.914 -1.046 -6.898 1.00 78.75 108 PHE A O 1
ATOM 900 N N . ARG A 1 109 ? -1.328 0.328 -8.619 1.00 69.38 109 ARG A N 1
ATOM 901 C CA . ARG A 1 109 ? 0.073 0.672 -8.870 1.00 69.38 109 ARG A CA 1
ATOM 902 C C . ARG A 1 109 ? 0.180 2.174 -9.058 1.00 69.38 109 ARG A C 1
ATOM 904 O O . ARG A 1 109 ? -0.205 2.698 -10.096 1.00 69.38 109 ARG A O 1
ATOM 911 N N . HIS A 1 110 ? 0.746 2.858 -8.068 1.00 65.25 110 HIS A N 1
ATOM 912 C CA . HIS A 1 110 ? 1.064 4.273 -8.200 1.00 65.25 110 HIS A CA 1
ATOM 913 C C . HIS A 1 110 ? 2.283 4.429 -9.128 1.00 65.25 110 HIS A C 1
ATOM 915 O O . HIS A 1 110 ? 3.434 4.244 -8.716 1.00 65.25 110 HIS A O 1
ATOM 921 N N . GLN A 1 111 ? 2.029 4.700 -10.410 1.00 54.00 111 GLN A N 1
ATOM 922 C CA . GLN A 1 111 ? 3.012 5.233 -11.353 1.00 54.00 111 GLN A CA 1
ATOM 923 C C . GLN A 1 111 ? 2.499 6.582 -11.864 1.00 54.00 111 GLN A C 1
ATOM 925 O O . GLN A 1 111 ? 1.764 6.636 -12.836 1.00 54.00 111 GLN A O 1
ATOM 930 N N . ASN A 1 112 ? 2.914 7.659 -11.192 1.00 45.34 112 ASN A N 1
ATOM 931 C CA . ASN A 1 112 ? 2.696 9.064 -11.551 1.00 45.34 112 ASN A CA 1
ATOM 932 C C . ASN A 1 112 ? 1.227 9.507 -11.696 1.00 45.34 112 ASN A C 1
ATOM 934 O O . ASN A 1 112 ? 0.517 9.201 -12.647 1.00 45.34 112 ASN A O 1
ATOM 938 N N . MET A 1 113 ? 0.825 10.338 -10.740 1.00 41.19 113 MET A N 1
ATOM 939 C CA . MET A 1 113 ? -0.507 10.860 -10.434 1.00 41.19 113 MET A CA 1
ATOM 940 C C . MET A 1 113 ? -1.144 11.788 -11.500 1.00 41.19 113 MET A C 1
ATOM 942 O O . MET A 1 113 ? -1.654 12.851 -11.163 1.00 41.19 113 MET A O 1
ATOM 946 N N . LYS A 1 114 ? -1.119 11.431 -12.793 1.00 37.41 114 L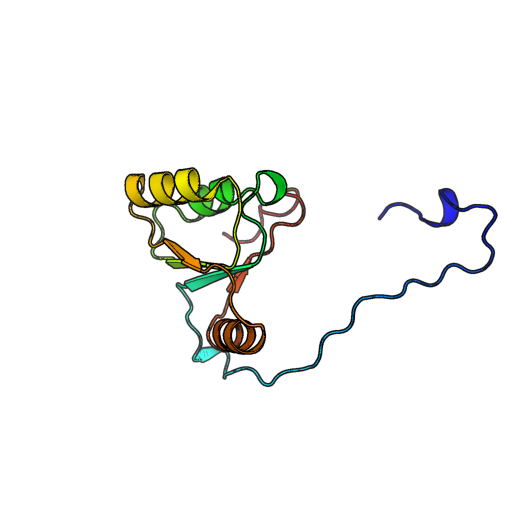YS A N 1
ATOM 947 C CA . LYS A 1 114 ? -1.814 12.190 -13.857 1.00 37.41 114 LYS A CA 1
ATOM 948 C C . LYS A 1 114 ? -3.101 11.541 -14.384 1.00 37.41 114 LYS A C 1
ATOM 950 O O . LYS A 1 114 ? -3.799 12.189 -15.151 1.00 37.41 114 LYS A O 1
ATOM 955 N N . GLU A 1 115 ? -3.455 10.324 -13.963 1.00 34.59 115 GLU A N 1
ATOM 956 C CA . GLU A 1 115 ? -4.585 9.579 -14.561 1.00 34.59 115 GLU A CA 1
ATOM 957 C C . GLU A 1 115 ? -5.666 9.101 -13.565 1.00 34.59 115 GLU A C 1
ATOM 959 O O . GLU A 1 115 ? -6.592 8.398 -13.955 1.00 34.59 115 GLU A O 1
ATOM 964 N N . ILE A 1 116 ? -5.615 9.500 -12.287 1.00 35.16 116 ILE A N 1
ATOM 965 C CA . ILE A 1 116 ? -6.496 8.944 -11.230 1.00 35.16 116 ILE A CA 1
ATOM 966 C C . ILE A 1 116 ? -7.959 9.445 -11.298 1.00 35.16 116 ILE A C 1
ATOM 968 O O . ILE A 1 116 ? -8.815 8.940 -10.586 1.00 35.16 116 ILE A O 1
ATOM 972 N N . GLN A 1 117 ? -8.323 10.356 -12.205 1.00 29.08 117 GLN A N 1
ATOM 973 C CA . GLN A 1 117 ? -9.706 10.864 -12.292 1.00 29.08 117 GLN A CA 1
ATOM 974 C C . GLN A 1 117 ? -10.738 9.890 -12.899 1.00 29.08 117 GLN A C 1
ATOM 976 O O . GLN A 1 117 ? -11.862 10.302 -13.162 1.00 29.08 117 GLN A O 1
ATOM 981 N N . ARG A 1 118 ? -10.403 8.618 -13.161 1.00 29.94 118 ARG A N 1
ATOM 982 C CA . ARG A 1 118 ? -11.285 7.726 -13.941 1.00 29.94 118 ARG A CA 1
ATOM 983 C C . ARG A 1 118 ? -11.726 6.428 -13.257 1.00 29.94 118 ARG A C 1
ATOM 985 O O . ARG A 1 118 ? -12.238 5.554 -13.949 1.00 29.94 118 ARG A O 1
ATOM 992 N N . LEU A 1 119 ? -11.514 6.255 -11.953 1.00 36.66 119 LEU A N 1
ATOM 993 C CA . LEU A 1 119 ? -11.794 4.964 -11.297 1.00 36.66 119 LEU A CA 1
ATOM 994 C C . LEU A 1 119 ? -12.700 5.008 -10.061 1.00 36.66 119 LEU A C 1
ATOM 996 O O . LEU A 1 119 ? -12.902 3.958 -9.459 1.00 36.66 119 LEU A O 1
ATOM 1000 N N . PHE A 1 120 ? -13.302 6.154 -9.745 1.00 38.16 120 PHE A N 1
ATOM 1001 C CA . PHE A 1 120 ? -14.391 6.255 -8.772 1.00 38.16 120 PHE A CA 1
ATOM 1002 C C . PHE A 1 120 ? -15.459 7.21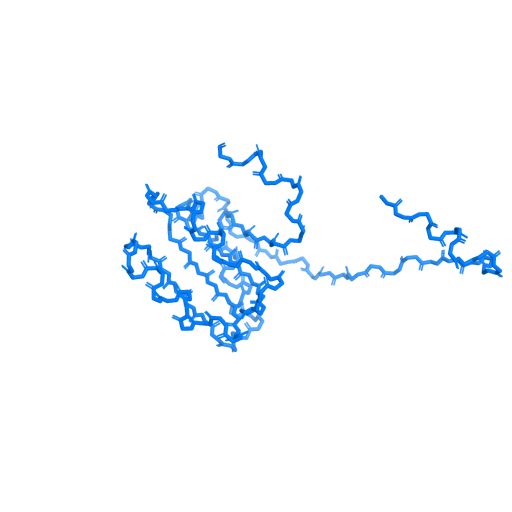2 -9.294 1.00 38.16 120 PHE A C 1
ATOM 1004 O O . PHE A 1 120 ? -15.060 8.279 -9.815 1.00 38.16 120 PHE A O 1
#

Mean predicted aligned error: 8.93 Å

Sequence (120 aa):
MTNIKKKFPRTKKIIIHQNYVTKETSNIFEKRHENKLISVGRLEEQKNYLELLKTIKNTNIQIDIVGSGSQKKELIKYAEDNSIVLNIFENVPNEELLNLYKNIKFSFRHQNMKEIQRLF

pLDDT: mean 81.33, std 15.97, range [29.08, 97.0]

Radius of gyration: 17.8 Å; Cα contacts (8 Å, |Δi|>4): 129; chains: 1; bounding box: 40×32×48 Å